Protein AF-A0A4Y7RA16-F1 (afdb_monomer)

Radius of gyration: 20.07 Å; Cα contacts (8 Å, |Δi|>4): 55; chains: 1; bounding box: 55×42×49 Å

Foldseek 3Di:
DDLAFDDKDADPVRDIDTADGNPVLVVLVVVLVVVLVVCVVVVVVVVVVVCPCVNVVVVVVRVVVRVVVVVVVCVVVVNPDDDDDDCPCVVVVVVVVVVVVPDDPPDDDDD

Mean predicted aligned error: 9.3 Å

Solvent-accessible surface area (backbone atoms only — not comparable to full-atom values): 6868 Å² total; per-residue (Å²): 132,45,81,57,39,62,43,74,50,73,46,93,88,68,53,70,49,80,36,71,57,22,58,58,55,51,48,52,55,48,51,54,50,50,52,51,51,56,36,56,76,67,64,40,58,70,60,55,61,73,51,64,60,54,66,55,55,53,51,51,53,49,51,54,52,42,53,52,51,51,53,50,52,33,59,78,66,71,57,89,77,88,85,77,82,85,69,78,65,51,68,59,57,53,52,50,59,54,49,67,73,59,78,75,76,94,75,89,84,90,128

pLDDT: mean 82.19, std 17.69, range [33.34, 96.44]

Organism: NCBI:txid78350

Sequence (111 aa):
MGLKVPAVAVLEDGKTRFFGNGRQNKFIKRKHRSVRRKLGKLKKLKAIKKLHDKEQRWMTDQDHKISRQIVRFAQENNVTTIRLEQLSGIRQRQEQAVKTKRICIPGAFID

Structure (mmCIF, N/CA/C/O backbone):
data_AF-A0A4Y7RA16-F1
#
_entry.id   AF-A0A4Y7RA16-F1
#
loop_
_atom_site.group_PDB
_atom_site.id
_atom_site.type_symbol
_atom_site.label_atom_id
_atom_site.label_alt_id
_atom_site.label_comp_id
_atom_site.label_asym_id
_atom_site.label_entity_id
_atom_site.label_seq_id
_atom_site.pdbx_PDB_ins_code
_atom_site.Cartn_x
_atom_site.Cartn_y
_atom_site.Cartn_z
_atom_site.occupancy
_atom_site.B_iso_or_equiv
_atom_site.auth_seq_id
_atom_site.auth_comp_id
_atom_site.auth_asym_id
_atom_site.auth_atom_id
_atom_site.pdbx_PDB_model_num
ATOM 1 N N . MET A 1 1 ? -12.679 -6.890 -0.005 1.00 48.59 1 MET A N 1
ATOM 2 C CA . MET A 1 1 ? -11.843 -5.678 0.158 1.00 48.59 1 MET A CA 1
ATOM 3 C C . MET A 1 1 ? -11.485 -5.033 -1.178 1.00 48.59 1 MET A C 1
ATOM 5 O O . MET A 1 1 ? -11.105 -5.722 -2.122 1.00 48.59 1 MET A O 1
ATOM 9 N N . GLY A 1 2 ? -11.786 -3.736 -1.288 1.00 56.06 2 GLY A N 1
ATOM 10 C CA . GLY A 1 2 ? -12.333 -3.096 -2.485 1.00 56.06 2 GLY A CA 1
ATOM 11 C C . GLY A 1 2 ? -11.321 -2.600 -3.517 1.00 56.06 2 GLY A C 1
ATOM 12 O O . GLY A 1 2 ? -10.328 -1.951 -3.218 1.00 56.06 2 GLY A O 1
ATOM 13 N N . LEU A 1 3 ? -11.654 -2.803 -4.791 1.00 61.41 3 LEU A N 1
ATOM 14 C CA . LEU A 1 3 ? -10.921 -2.279 -5.952 1.00 61.41 3 LEU A CA 1
ATOM 15 C C . LEU A 1 3 ? -10.682 -0.752 -5.922 1.00 61.41 3 LEU A C 1
ATOM 17 O O . LEU A 1 3 ? -9.790 -0.271 -6.623 1.00 61.41 3 LEU A O 1
ATOM 21 N N . LYS A 1 4 ? -11.501 0.001 -5.171 1.00 74.19 4 LYS A N 1
ATOM 22 C CA . LYS A 1 4 ? -11.445 1.468 -5.051 1.00 74.19 4 LYS A CA 1
ATOM 23 C C . LYS A 1 4 ? -10.830 1.948 -3.731 1.00 74.19 4 LYS A C 1
ATOM 25 O O . LYS A 1 4 ? -10.069 2.910 -3.771 1.00 74.19 4 LYS A O 1
ATOM 30 N N . VAL A 1 5 ? -11.112 1.278 -2.613 1.00 83.25 5 VAL A N 1
ATOM 31 C CA . VAL A 1 5 ? -10.640 1.660 -1.273 1.00 83.25 5 VAL A CA 1
ATOM 32 C C . VAL A 1 5 ? -9.910 0.472 -0.626 1.00 83.25 5 VAL A C 1
ATOM 34 O O . VAL A 1 5 ? -10.527 -0.586 -0.482 1.00 83.25 5 VAL A O 1
ATOM 37 N N . PRO A 1 6 ? -8.620 0.626 -0.269 1.00 84.62 6 PRO A N 1
ATOM 38 C CA . PRO A 1 6 ? -7.805 -0.426 0.336 1.00 84.62 6 PRO A CA 1
ATOM 39 C C . PRO A 1 6 ? -8.318 -0.942 1.683 1.00 84.62 6 PRO A C 1
ATOM 41 O O . PRO A 1 6 ? -8.404 -2.155 1.856 1.00 84.62 6 PRO A O 1
ATOM 44 N N . ALA A 1 7 ? -8.667 -0.048 2.611 1.00 88.88 7 ALA A N 1
ATOM 45 C CA . ALA A 1 7 ? -9.122 -0.418 3.948 1.00 88.88 7 ALA A CA 1
ATOM 46 C C . ALA A 1 7 ? -10.286 0.466 4.408 1.00 88.88 7 ALA A C 1
ATOM 48 O O . ALA A 1 7 ? -10.392 1.630 4.022 1.00 88.88 7 ALA A O 1
ATOM 49 N N . VAL A 1 8 ? -11.167 -0.103 5.225 1.00 90.44 8 VAL A N 1
ATOM 50 C CA . VAL A 1 8 ? -12.334 0.572 5.802 1.00 90.44 8 VAL A CA 1
ATOM 51 C C . VAL A 1 8 ? -12.375 0.215 7.280 1.00 90.44 8 VAL A C 1
ATOM 53 O O . VAL A 1 8 ? -12.173 -0.949 7.616 1.00 90.44 8 VAL A O 1
ATOM 56 N N . ALA A 1 9 ? -12.612 1.201 8.142 1.00 90.19 9 ALA A N 1
ATOM 57 C CA . ALA A 1 9 ? -12.919 0.975 9.549 1.00 90.19 9 ALA A CA 1
ATOM 58 C C . ALA A 1 9 ? -14.343 1.443 9.837 1.00 90.19 9 ALA A C 1
ATOM 60 O O . ALA A 1 9 ? -14.774 2.486 9.338 1.00 90.19 9 ALA A O 1
ATOM 61 N N . VAL A 1 10 ? -15.048 0.662 10.645 1.00 90.19 10 VAL A N 1
ATOM 62 C CA . VAL A 1 10 ? -16.407 0.936 11.106 1.00 90.19 10 VAL A CA 1
ATOM 63 C C . VAL A 1 10 ? -16.383 0.829 12.623 1.00 90.19 10 VAL A C 1
ATOM 65 O O . VAL A 1 10 ? -15.859 -0.150 13.152 1.00 90.19 10 VAL A O 1
ATOM 68 N N . LEU A 1 11 ? -16.884 1.855 13.303 1.00 89.25 11 LEU A N 1
ATOM 69 C CA . LEU A 1 11 ? -17.104 1.838 14.747 1.00 89.25 11 LEU A CA 1
ATOM 70 C C . LEU A 1 11 ? -18.504 1.314 15.064 1.00 89.25 11 LEU A C 1
ATOM 72 O O . LEU A 1 11 ? -19.394 1.359 14.215 1.00 89.25 11 LEU A O 1
ATOM 76 N N . GLU A 1 12 ? -18.696 0.876 16.306 1.00 83.56 12 GLU A N 1
ATOM 77 C CA . GLU A 1 12 ? -20.002 0.446 16.822 1.00 83.56 12 GLU A CA 1
ATOM 78 C C . GLU A 1 12 ? -21.037 1.583 16.773 1.00 83.56 12 GLU A C 1
ATOM 80 O O . GLU A 1 12 ? -22.178 1.346 16.392 1.00 83.56 12 GLU A O 1
ATOM 85 N N . ASP A 1 13 ? -20.602 2.833 16.974 1.00 82.25 13 ASP A N 1
ATOM 86 C CA . ASP A 1 13 ? -21.416 4.053 16.815 1.00 82.25 13 ASP A CA 1
ATOM 87 C C . ASP A 1 13 ? -21.864 4.334 15.362 1.00 82.25 13 ASP A C 1
ATOM 89 O O . ASP A 1 13 ? -22.427 5.387 15.063 1.00 82.25 13 ASP A O 1
ATOM 93 N N . GLY A 1 14 ? -21.530 3.462 14.406 1.00 84.25 14 GLY A N 1
ATOM 94 C CA . GLY A 1 14 ? -21.845 3.630 12.985 1.00 84.25 14 GLY A CA 1
ATOM 95 C C . GLY A 1 14 ? -20.920 4.594 12.233 1.00 84.25 14 GLY A C 1
ATOM 96 O O . GLY A 1 14 ? -21.063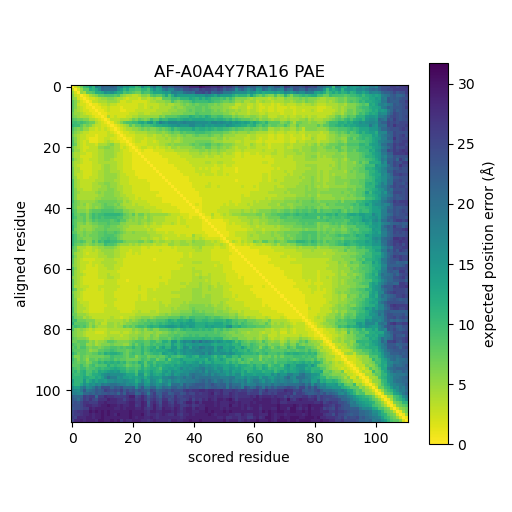 4.768 11.022 1.00 84.25 14 GLY A O 1
ATOM 97 N N . LYS A 1 15 ? -19.926 5.202 12.898 1.00 88.38 15 LYS A N 1
ATOM 98 C CA . LYS A 1 15 ? -18.918 6.046 12.234 1.00 88.38 15 LYS A CA 1
ATOM 99 C C . LYS A 1 15 ? -18.026 5.199 11.327 1.00 88.38 15 LYS A C 1
ATOM 101 O O . LYS A 1 15 ? -17.309 4.311 11.787 1.00 88.38 15 LYS A O 1
ATOM 106 N N . THR A 1 16 ? -18.016 5.519 10.035 1.00 90.50 16 THR A N 1
ATOM 107 C CA . THR A 1 16 ? -17.192 4.828 9.032 1.00 90.50 16 THR A CA 1
ATOM 108 C C . THR A 1 16 ? -16.075 5.721 8.507 1.00 90.50 16 THR A C 1
ATOM 110 O O . THR A 1 16 ? -16.329 6.858 8.107 1.00 90.50 16 THR A O 1
ATOM 113 N N . ARG A 1 17 ? -14.849 5.196 8.417 1.00 90.44 17 ARG A N 1
ATOM 114 C CA . ARG A 1 17 ? -13.707 5.884 7.797 1.00 90.44 17 ARG A CA 1
ATOM 115 C C . ARG A 1 17 ? -13.061 5.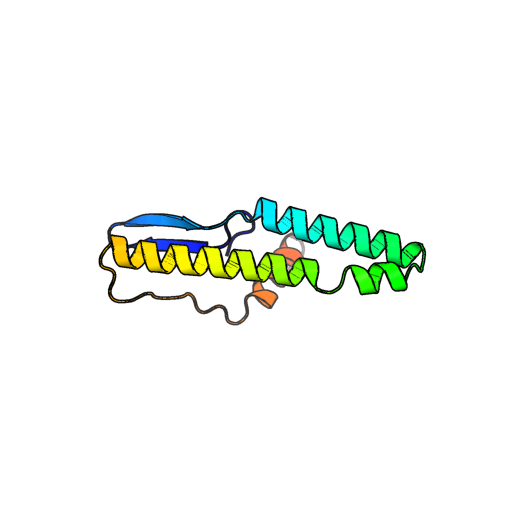007 6.729 1.00 90.44 17 ARG A C 1
ATOM 117 O O . ARG A 1 17 ? -12.777 3.831 6.945 1.00 90.44 17 ARG A O 1
ATOM 124 N N . PHE A 1 18 ? -12.809 5.603 5.568 1.00 90.75 18 PHE A N 1
ATOM 125 C CA . PHE A 1 18 ? -12.153 4.964 4.428 1.00 90.75 18 PHE A CA 1
ATOM 126 C C . PHE A 1 18 ? -10.671 5.349 4.397 1.00 90.75 18 PHE A C 1
ATOM 128 O O . PHE A 1 18 ? -10.333 6.523 4.545 1.00 90.75 18 PHE A O 1
ATOM 135 N N . PHE A 1 19 ? -9.788 4.378 4.160 1.00 90.12 19 PHE A N 1
ATOM 136 C CA . PHE A 1 19 ? -8.342 4.585 4.137 1.00 90.12 19 PHE A CA 1
ATOM 137 C C . PHE A 1 19 ? -7.720 4.162 2.808 1.00 90.12 19 PHE A C 1
ATOM 139 O O . PHE A 1 19 ? -7.972 3.070 2.290 1.00 90.12 19 PHE A O 1
ATOM 146 N N . GLY A 1 20 ? -6.827 5.017 2.308 1.00 88.38 20 GLY A N 1
ATOM 147 C CA . GLY A 1 20 ? -6.005 4.772 1.126 1.00 88.38 20 GLY A CA 1
ATOM 148 C C . GLY A 1 20 ? -6.706 5.012 -0.216 1.00 88.38 20 GLY A C 1
ATOM 149 O O . GLY A 1 20 ? -7.915 5.218 -0.305 1.00 88.38 20 GLY A O 1
ATOM 150 N N . ASN A 1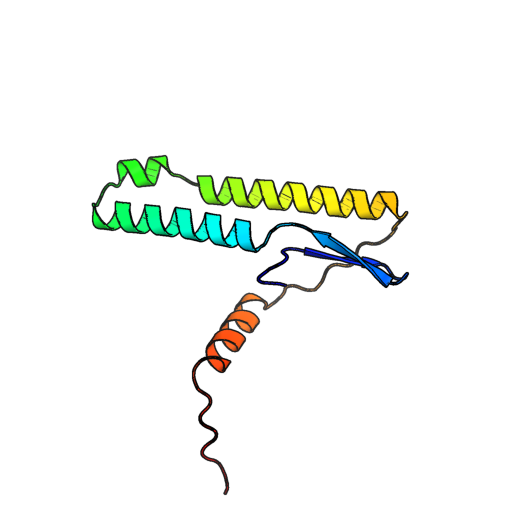 21 ? -5.921 4.955 -1.298 1.00 89.62 21 ASN A N 1
ATOM 151 C CA . ASN A 1 21 ? -6.388 5.193 -2.666 1.00 89.62 21 ASN A CA 1
ATOM 152 C C . ASN A 1 21 ? -6.126 3.977 -3.572 1.00 89.62 21 ASN A C 1
ATOM 154 O O . ASN A 1 21 ? -5.054 3.807 -4.158 1.00 89.62 21 ASN A O 1
ATOM 158 N N . GLY A 1 22 ? -7.142 3.130 -3.744 1.00 88.38 22 GLY A N 1
ATOM 159 C CA . GLY A 1 22 ? -7.027 1.900 -4.530 1.00 88.38 22 GLY A CA 1
ATOM 160 C C . GLY A 1 22 ? -6.820 2.162 -6.024 1.00 88.38 22 GLY A C 1
ATOM 161 O O . GLY A 1 22 ? -6.136 1.389 -6.702 1.00 88.38 22 GLY A O 1
ATOM 162 N N . ARG A 1 23 ? -7.343 3.282 -6.547 1.00 90.00 23 ARG A N 1
ATOM 163 C CA . ARG A 1 23 ? -7.137 3.690 -7.948 1.00 90.00 23 ARG A CA 1
ATOM 164 C C . ARG A 1 23 ? -5.676 4.039 -8.207 1.00 90.00 23 ARG A C 1
ATOM 166 O O . ARG A 1 23 ? -5.116 3.567 -9.198 1.00 90.00 23 ARG A O 1
ATOM 173 N N . GLN A 1 24 ? -5.058 4.801 -7.307 1.00 91.25 24 GLN A N 1
ATOM 174 C CA . GLN A 1 24 ? -3.640 5.146 -7.384 1.00 91.25 24 GLN A CA 1
ATOM 175 C C . GLN A 1 24 ? -2.766 3.893 -7.289 1.00 91.25 24 GLN A C 1
ATOM 177 O O . GLN A 1 24 ? -1.927 3.675 -8.163 1.00 91.25 24 GLN A O 1
ATOM 182 N N . ASN A 1 25 ? -3.037 3.002 -6.330 1.00 91.00 25 ASN A N 1
ATOM 183 C CA . ASN A 1 25 ? -2.304 1.739 -6.195 1.00 91.00 25 ASN A CA 1
ATOM 184 C C . ASN A 1 25 ? -2.383 0.910 -7.486 1.00 91.00 25 ASN A C 1
ATOM 186 O O . ASN A 1 25 ? -1.379 0.405 -7.992 1.00 91.00 25 ASN A O 1
ATOM 190 N N . LYS A 1 26 ? -3.576 0.816 -8.085 1.00 90.38 26 LYS A N 1
ATOM 191 C CA . LYS A 1 26 ? -3.786 0.120 -9.360 1.00 90.38 26 LYS A CA 1
ATOM 192 C C . LYS A 1 26 ? -3.038 0.785 -10.517 1.00 90.38 26 LYS A C 1
ATOM 194 O O . LYS A 1 26 ? -2.494 0.078 -11.368 1.00 90.38 26 LYS A O 1
ATOM 199 N N . PHE A 1 27 ? -3.013 2.115 -10.570 1.00 92.94 27 PHE A N 1
ATOM 200 C CA . PHE A 1 27 ? -2.286 2.869 -11.589 1.00 92.94 27 PHE A CA 1
ATOM 201 C C . PHE A 1 27 ? -0.775 2.621 -11.502 1.00 92.94 27 PHE A C 1
ATOM 203 O O . PHE A 1 27 ? -0.164 2.269 -12.511 1.00 92.94 27 PHE A O 1
ATOM 210 N N . ILE A 1 28 ? -0.189 2.696 -10.304 1.00 92.94 28 ILE A N 1
ATOM 211 C CA . ILE A 1 28 ? 1.242 2.440 -10.087 1.00 92.94 28 ILE A CA 1
ATOM 212 C C . ILE A 1 28 ? 1.613 1.005 -10.482 1.00 92.94 28 ILE A C 1
ATOM 214 O O . ILE A 1 28 ? 2.533 0.813 -11.282 1.00 92.94 28 ILE A O 1
ATOM 218 N N . LYS A 1 29 ? 0.835 0.002 -10.047 1.00 92.00 29 LYS A N 1
ATOM 219 C CA . LYS A 1 29 ? 1.029 -1.404 -10.458 1.00 92.00 29 LYS A CA 1
ATOM 220 C C . LYS A 1 29 ? 0.997 -1.572 -11.982 1.00 92.00 29 LYS A C 1
ATOM 222 O O . LYS A 1 29 ? 1.836 -2.257 -12.571 1.00 92.00 29 LYS A O 1
ATOM 227 N N . ARG A 1 30 ? 0.044 -0.920 -12.661 1.00 94.00 30 ARG A N 1
ATOM 228 C CA . ARG A 1 30 ? -0.064 -0.943 -14.132 1.00 94.00 30 ARG A CA 1
ATOM 229 C C . ARG A 1 30 ? 1.130 -0.272 -14.809 1.00 94.00 30 ARG A C 1
ATOM 231 O O . ARG A 1 30 ? 1.660 -0.839 -15.764 1.00 94.00 30 ARG A O 1
ATOM 238 N N . LYS A 1 31 ? 1.573 0.886 -14.308 1.00 95.19 31 LYS A N 1
ATOM 239 C CA . LYS A 1 31 ? 2.735 1.623 -14.823 1.00 95.19 31 LYS A CA 1
ATOM 240 C C . LYS A 1 31 ? 3.994 0.758 -14.764 1.00 95.19 31 LYS A C 1
ATOM 242 O O . LYS A 1 31 ? 4.627 0.539 -15.795 1.00 95.19 31 LYS A O 1
ATOM 247 N N . HIS A 1 32 ? 4.304 0.181 -13.602 1.00 94.25 32 HIS A N 1
ATOM 248 C CA . HIS A 1 32 ? 5.466 -0.699 -13.437 1.00 94.25 32 HIS A CA 1
ATOM 249 C C . HIS A 1 32 ? 5.379 -1.959 -14.307 1.00 94.25 32 HIS A C 1
ATOM 251 O O . HIS A 1 32 ? 6.358 -2.323 -14.963 1.00 94.25 32 HIS A O 1
ATOM 257 N N . ARG A 1 33 ? 4.201 -2.592 -14.395 1.00 93.50 33 ARG A N 1
ATOM 258 C CA . ARG A 1 33 ? 3.978 -3.743 -15.284 1.00 93.50 33 ARG A CA 1
ATOM 259 C C . ARG A 1 33 ? 4.200 -3.387 -16.757 1.00 93.50 33 ARG A C 1
ATOM 261 O O . ARG A 1 33 ? 4.827 -4.168 -17.470 1.00 93.50 33 ARG A O 1
ATOM 268 N N . SER A 1 34 ? 3.696 -2.241 -17.215 1.00 95.50 34 SER A N 1
ATOM 269 C CA . SER A 1 34 ? 3.865 -1.779 -18.599 1.00 95.50 34 SER A CA 1
ATOM 270 C C . SER A 1 34 ? 5.341 -1.545 -18.931 1.00 95.50 34 SER A C 1
ATOM 272 O O . SER A 1 34 ? 5.849 -2.078 -19.919 1.00 95.50 34 SER A O 1
ATOM 274 N N . VAL A 1 35 ? 6.063 -0.853 -18.044 1.00 95.06 35 VAL A N 1
ATOM 275 C CA . VAL A 1 35 ? 7.504 -0.610 -18.192 1.00 95.06 35 VAL A CA 1
ATOM 276 C C . VAL A 1 35 ? 8.284 -1.927 -18.241 1.00 95.06 35 VAL A C 1
ATOM 278 O O . VAL A 1 35 ? 9.068 -2.126 -19.168 1.00 95.06 35 VAL A O 1
ATOM 281 N N . ARG A 1 36 ? 8.035 -2.867 -17.315 1.00 94.38 36 ARG A N 1
ATOM 282 C CA . ARG A 1 36 ? 8.697 -4.187 -17.330 1.00 94.38 36 ARG A CA 1
ATOM 283 C C . ARG A 1 36 ? 8.423 -4.961 -18.619 1.00 94.38 36 ARG A C 1
ATOM 285 O O . ARG A 1 36 ? 9.356 -5.514 -19.189 1.00 94.38 36 ARG A O 1
ATOM 292 N N . ARG A 1 37 ? 7.180 -4.960 -19.117 1.00 94.69 37 ARG A N 1
ATOM 293 C CA . ARG A 1 37 ? 6.828 -5.608 -20.395 1.00 94.69 37 ARG A CA 1
ATOM 294 C C . ARG A 1 37 ? 7.580 -4.991 -21.574 1.00 94.69 37 ARG A C 1
ATOM 296 O O . ARG A 1 37 ? 8.122 -5.730 -22.389 1.00 94.69 37 ARG A O 1
ATOM 303 N N . LYS A 1 38 ? 7.646 -3.657 -21.656 1.00 96.44 38 LYS A N 1
ATOM 304 C CA . LYS A 1 38 ? 8.372 -2.950 -22.725 1.00 96.44 38 LYS A CA 1
ATOM 305 C C . LYS A 1 38 ? 9.868 -3.272 -22.690 1.00 96.44 38 LYS A C 1
ATOM 307 O O . LYS A 1 38 ? 10.443 -3.600 -23.721 1.00 96.44 38 LYS A O 1
ATOM 312 N N . LEU A 1 39 ? 10.487 -3.235 -21.509 1.00 95.19 39 LEU A N 1
ATOM 313 C CA . LEU A 1 39 ? 11.907 -3.565 -21.352 1.00 95.19 39 LEU A CA 1
ATOM 314 C C . LEU A 1 39 ? 12.205 -5.043 -21.632 1.00 95.19 39 LEU A C 1
ATOM 316 O O . LEU A 1 39 ? 13.249 -5.339 -22.205 1.00 95.19 39 LEU A O 1
ATOM 320 N N . GLY A 1 40 ? 11.287 -5.947 -21.271 1.00 94.62 40 GLY A N 1
ATOM 321 C CA . GLY A 1 40 ? 11.387 -7.376 -21.570 1.00 94.62 40 GLY A CA 1
ATOM 322 C C . GLY A 1 40 ? 11.363 -7.656 -23.071 1.00 94.62 40 GLY A C 1
ATOM 323 O O . GLY A 1 40 ? 12.232 -8.366 -23.564 1.00 94.62 40 GLY A O 1
ATOM 324 N N . LYS A 1 41 ? 10.448 -7.017 -23.818 1.00 95.94 41 LYS A N 1
ATOM 325 C CA . LYS A 1 41 ? 10.412 -7.099 -25.292 1.00 95.94 41 LYS A CA 1
ATOM 326 C C . LYS A 1 41 ? 11.711 -6.604 -25.934 1.00 95.94 41 LYS A C 1
ATOM 328 O O . LYS A 1 41 ? 12.205 -7.220 -26.866 1.00 95.94 41 LYS A O 1
ATOM 333 N N . LEU A 1 42 ? 12.287 -5.527 -25.397 1.00 96.25 42 LEU A N 1
ATOM 334 C CA . LEU A 1 42 ? 13.569 -4.971 -25.847 1.00 96.25 42 LEU A CA 1
ATOM 335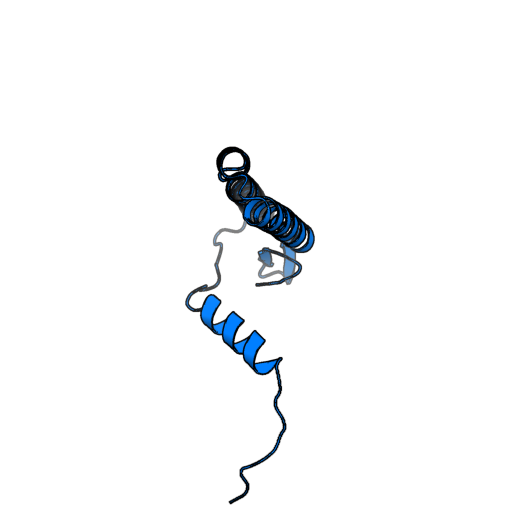 C C . LEU A 1 42 ? 14.797 -5.729 -25.299 1.00 96.25 42 LEU A C 1
ATOM 337 O O . LEU A 1 42 ? 15.919 -5.289 -25.531 1.00 96.25 42 LEU A O 1
ATOM 341 N N . LYS A 1 43 ? 14.607 -6.803 -24.513 1.00 94.94 43 LYS A N 1
ATOM 342 C CA . LYS A 1 43 ? 15.662 -7.581 -23.831 1.00 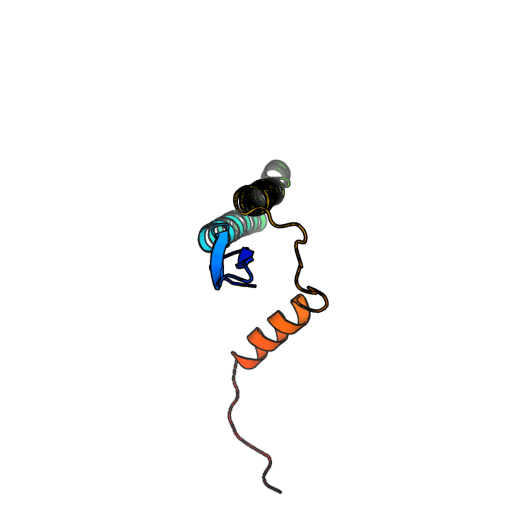94.94 43 LYS A CA 1
ATOM 343 C C . LYS A 1 43 ? 16.646 -6.734 -22.997 1.00 94.94 43 LYS A C 1
ATOM 345 O O . LYS A 1 43 ? 17.785 -7.127 -22.755 1.00 94.94 43 LYS A O 1
ATOM 350 N N . LYS A 1 44 ? 16.214 -5.575 -22.481 1.00 94.94 44 LYS A N 1
ATOM 351 C CA . LYS A 1 44 ? 17.055 -4.658 -21.681 1.00 94.94 44 LYS A CA 1
ATOM 352 C C . LYS A 1 44 ? 17.162 -5.110 -20.217 1.00 94.94 44 LYS A C 1
ATOM 354 O O . LYS A 1 44 ? 16.650 -4.450 -19.311 1.00 94.94 44 LYS A O 1
ATOM 359 N N . LEU A 1 45 ? 17.861 -6.221 -19.972 1.00 92.12 45 LEU A N 1
ATOM 360 C CA . LEU A 1 45 ? 17.978 -6.849 -18.645 1.00 92.12 45 LEU A CA 1
ATOM 361 C C . LEU A 1 45 ? 18.596 -5.926 -17.581 1.00 92.12 45 LEU A C 1
ATOM 363 O O . LEU A 1 45 ? 18.101 -5.875 -16.456 1.00 92.12 45 LEU A O 1
ATOM 367 N N . LYS A 1 46 ? 19.621 -5.134 -17.935 1.00 94.88 46 LYS A N 1
ATOM 368 C CA . LYS A 1 46 ? 20.248 -4.161 -17.015 1.00 94.88 46 LYS A CA 1
ATOM 369 C C . LYS A 1 46 ? 19.235 -3.134 -16.486 1.00 94.88 46 LYS A C 1
ATOM 371 O O . LYS A 1 46 ? 19.222 -2.825 -15.297 1.00 94.88 46 LYS A O 1
ATOM 376 N N . ALA A 1 47 ? 18.343 -2.646 -17.351 1.00 92.81 47 ALA A N 1
ATOM 377 C CA . ALA A 1 47 ? 17.315 -1.677 -16.974 1.00 92.81 47 ALA A CA 1
ATOM 378 C C . ALA A 1 47 ? 16.237 -2.297 -16.067 1.00 92.81 47 ALA A C 1
ATOM 380 O O . ALA A 1 47 ? 15.774 -1.645 -15.134 1.00 92.81 47 ALA A O 1
ATOM 381 N N . ILE A 1 48 ? 15.874 -3.564 -16.301 1.00 92.06 48 ILE A N 1
ATOM 382 C CA . ILE A 1 48 ? 14.954 -4.311 -15.428 1.00 92.06 48 ILE A CA 1
ATOM 383 C C . ILE A 1 48 ? 15.575 -4.504 -14.039 1.00 92.06 48 ILE A C 1
ATOM 385 O O . ILE A 1 48 ? 14.918 -4.207 -13.045 1.00 92.06 48 ILE A O 1
ATOM 389 N N . LYS A 1 49 ? 16.851 -4.907 -13.960 1.00 93.12 49 LYS A N 1
ATOM 390 C CA . LYS A 1 49 ? 17.575 -5.031 -12.682 1.00 93.12 49 LYS A CA 1
ATOM 391 C C . LYS A 1 49 ? 17.633 -3.697 -11.926 1.00 93.12 49 LYS A C 1
ATOM 393 O O . LYS A 1 49 ? 17.353 -3.667 -10.735 1.00 93.12 49 LYS A O 1
ATOM 398 N N . LYS A 1 50 ? 17.883 -2.578 -12.623 1.00 92.69 50 LYS A N 1
ATOM 399 C CA . LYS A 1 50 ? 17.898 -1.224 -12.026 1.00 92.69 50 LYS A CA 1
ATOM 400 C C . LYS A 1 50 ? 16.530 -0.772 -11.492 1.00 92.69 50 LYS A C 1
ATOM 402 O O . LYS A 1 50 ? 16.464 0.042 -10.570 1.00 92.69 50 LYS A O 1
ATOM 407 N N . LEU A 1 51 ? 15.425 -1.254 -12.070 1.00 88.31 51 LEU A N 1
ATOM 408 C CA . LEU A 1 51 ? 14.083 -0.991 -11.536 1.00 88.31 51 LEU A CA 1
ATOM 409 C C . LEU A 1 51 ? 13.842 -1.701 -10.203 1.00 88.31 51 LEU A C 1
ATOM 411 O O . LEU A 1 51 ? 13.107 -1.151 -9.382 1.00 88.31 51 LEU A O 1
ATOM 415 N N . HIS A 1 52 ? 14.479 -2.855 -9.989 1.00 90.06 52 HIS A N 1
ATOM 416 C CA . HIS A 1 52 ? 14.455 -3.610 -8.739 1.00 90.06 52 HIS A CA 1
ATOM 417 C C . HIS A 1 52 ? 13.016 -3.773 -8.192 1.00 90.06 52 HIS A C 1
ATOM 419 O O . HIS A 1 52 ? 12.050 -3.955 -8.939 1.00 90.06 52 HIS A O 1
ATOM 425 N N . ASP A 1 53 ? 12.876 -3.659 -6.881 1.00 90.94 53 ASP A N 1
ATOM 426 C CA . ASP A 1 53 ? 11.666 -3.764 -6.070 1.00 90.94 53 ASP A CA 1
ATOM 427 C C . ASP A 1 53 ? 10.936 -2.423 -5.859 1.00 90.94 53 ASP A C 1
ATOM 429 O O . ASP A 1 53 ? 10.136 -2.299 -4.934 1.00 90.94 53 ASP A O 1
ATOM 433 N N . LYS A 1 54 ? 11.192 -1.393 -6.684 1.00 91.75 54 LYS A N 1
ATOM 434 C CA . LYS A 1 54 ? 10.621 -0.042 -6.477 1.00 91.75 54 LYS A CA 1
ATOM 435 C C . LYS A 1 54 ? 9.099 -0.047 -6.312 1.00 91.75 54 LYS A C 1
ATOM 437 O O . LYS A 1 54 ? 8.567 0.705 -5.504 1.00 91.75 54 LYS A O 1
ATOM 442 N N . GLU A 1 55 ? 8.408 -0.897 -7.071 1.00 92.75 55 GLU A N 1
ATOM 443 C CA . GLU A 1 55 ? 6.957 -1.076 -6.941 1.00 92.75 55 GLU A CA 1
ATOM 444 C C . GLU A 1 55 ? 6.574 -1.618 -5.562 1.00 92.75 55 GLU A C 1
ATOM 446 O O . GLU A 1 55 ? 5.646 -1.111 -4.944 1.00 92.75 55 GLU A O 1
ATOM 451 N N . GLN A 1 56 ? 7.290 -2.636 -5.082 1.00 92.25 56 GLN A N 1
ATOM 452 C CA . GLN A 1 56 ? 7.014 -3.277 -3.803 1.00 92.25 56 GLN A CA 1
ATOM 453 C C . GLN A 1 56 ? 7.286 -2.319 -2.646 1.00 92.25 56 GLN A C 1
ATOM 455 O O . GLN A 1 56 ? 6.416 -2.152 -1.802 1.00 92.25 56 GLN A O 1
ATOM 460 N N . ARG A 1 57 ? 8.418 -1.604 -2.663 1.00 95.38 57 ARG A N 1
ATOM 461 C CA . ARG A 1 57 ? 8.721 -0.580 -1.652 1.00 95.38 57 ARG A CA 1
ATOM 462 C C . ARG A 1 57 ? 7.660 0.511 -1.586 1.00 95.38 57 ARG A C 1
ATOM 464 O O . ARG A 1 57 ? 7.259 0.898 -0.495 1.00 95.38 57 ARG A O 1
ATOM 471 N N . TRP A 1 58 ? 7.177 0.976 -2.739 1.00 94.81 5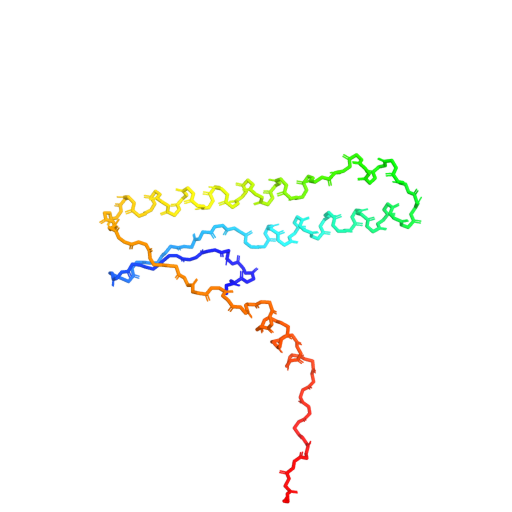8 TRP A N 1
ATOM 472 C CA . TRP A 1 58 ? 6.093 1.955 -2.776 1.00 94.81 58 TRP A CA 1
ATOM 473 C C . TRP A 1 58 ? 4.798 1.390 -2.178 1.00 94.81 58 TRP A C 1
ATOM 475 O O . TRP A 1 58 ? 4.151 2.070 -1.390 1.00 94.81 58 TRP A O 1
ATOM 485 N N . MET A 1 59 ? 4.435 0.143 -2.500 1.00 92.69 59 MET A N 1
ATOM 486 C CA . MET A 1 59 ? 3.255 -0.511 -1.919 1.00 92.69 59 MET A CA 1
ATOM 487 C C . MET A 1 59 ? 3.373 -0.656 -0.397 1.00 92.69 59 MET A C 1
ATOM 489 O O . MET A 1 59 ? 2.443 -0.290 0.312 1.00 92.69 59 MET A O 1
ATOM 493 N N . THR A 1 60 ? 4.526 -1.106 0.101 1.00 94.69 60 THR A N 1
ATOM 494 C CA . THR A 1 60 ? 4.789 -1.251 1.539 1.00 94.69 60 THR A CA 1
ATOM 495 C C . THR A 1 60 ? 4.739 0.090 2.274 1.00 94.69 60 THR A C 1
ATOM 497 O O . THR A 1 60 ? 4.158 0.171 3.350 1.00 94.69 60 THR A O 1
ATOM 500 N N . ASP A 1 61 ? 5.276 1.166 1.689 1.00 95.56 61 ASP A N 1
ATOM 501 C CA . ASP A 1 61 ? 5.158 2.519 2.253 1.00 95.56 61 ASP A CA 1
ATOM 502 C C . ASP A 1 61 ? 3.692 2.971 2.378 1.00 95.56 61 ASP A C 1
ATOM 504 O O . ASP A 1 61 ? 3.296 3.531 3.402 1.00 95.56 61 ASP A O 1
ATOM 508 N N . GLN A 1 62 ? 2.864 2.696 1.365 1.00 93.38 62 GLN A N 1
ATOM 509 C CA . GLN A 1 62 ? 1.434 2.998 1.437 1.00 93.38 62 GLN A CA 1
ATOM 510 C C . GLN A 1 62 ? 0.727 2.175 2.516 1.00 93.38 62 GLN A C 1
ATOM 512 O O . GLN A 1 62 ? -0.055 2.738 3.281 1.00 93.38 62 GLN A O 1
ATOM 517 N N . ASP A 1 63 ? 1.030 0.880 2.615 1.00 91.88 63 ASP A N 1
ATOM 518 C CA . ASP A 1 63 ? 0.449 0.005 3.635 1.00 91.88 63 ASP A CA 1
ATOM 519 C C . ASP A 1 63 ? 0.827 0.489 5.046 1.00 91.88 63 ASP A C 1
ATOM 521 O O . ASP A 1 63 ? -0.041 0.623 5.904 1.00 91.88 63 ASP A O 1
ATOM 525 N N . HIS A 1 64 ? 2.085 0.883 5.276 1.00 95.50 64 HIS A N 1
ATOM 526 C CA . HIS A 1 64 ? 2.521 1.460 6.553 1.00 95.50 64 HIS A CA 1
ATOM 527 C C . HIS A 1 64 ? 1.797 2.768 6.901 1.00 95.50 64 HIS A C 1
ATOM 529 O O . HIS A 1 64 ? 1.423 2.984 8.058 1.00 95.50 64 HIS A O 1
ATOM 535 N N . LYS A 1 65 ? 1.579 3.648 5.917 1.00 95.12 65 LYS A N 1
ATOM 536 C CA . LYS A 1 65 ? 0.831 4.901 6.112 1.00 95.12 65 LYS A CA 1
ATOM 537 C C . LYS A 1 65 ? -0.625 4.632 6.472 1.00 95.12 65 LYS A C 1
ATOM 539 O O . LYS A 1 65 ? -1.135 5.259 7.398 1.00 95.12 65 LYS A O 1
ATOM 544 N N . ILE A 1 66 ? -1.266 3.685 5.789 1.00 93.19 66 ILE A N 1
ATOM 545 C CA . ILE A 1 66 ? -2.651 3.293 6.062 1.00 93.19 66 ILE A CA 1
ATOM 546 C C . ILE A 1 66 ? -2.764 2.675 7.458 1.00 93.19 66 ILE A C 1
ATOM 548 O O . ILE A 1 66 ? -3.600 3.116 8.241 1.00 93.19 66 ILE A O 1
ATOM 552 N N . SER A 1 67 ? -1.888 1.734 7.817 1.00 93.69 67 SER A N 1
ATOM 553 C CA . SER A 1 67 ? -1.876 1.131 9.156 1.00 93.69 67 SER A CA 1
ATOM 554 C C . SER A 1 67 ? -1.727 2.184 10.253 1.00 93.69 67 SER A C 1
ATOM 556 O O . SER A 1 67 ? -2.469 2.174 11.232 1.00 93.69 67 SER A O 1
ATOM 558 N N . ARG A 1 68 ? -0.832 3.163 10.066 1.00 95.94 68 ARG A N 1
ATOM 559 C CA . ARG A 1 68 ? -0.660 4.270 11.017 1.00 95.94 68 ARG A CA 1
ATOM 560 C C . ARG A 1 68 ? -1.910 5.142 11.131 1.00 95.94 68 ARG A C 1
ATOM 562 O O . ARG A 1 68 ? -2.238 5.582 12.227 1.00 95.94 68 ARG A O 1
ATOM 569 N N . GLN A 1 69 ? -2.601 5.400 10.023 1.00 94.38 69 GLN A N 1
ATOM 570 C CA . GLN A 1 69 ? -3.861 6.144 10.035 1.00 94.38 69 GLN A CA 1
ATOM 571 C C . GLN A 1 69 ? -4.973 5.388 10.767 1.00 94.38 69 G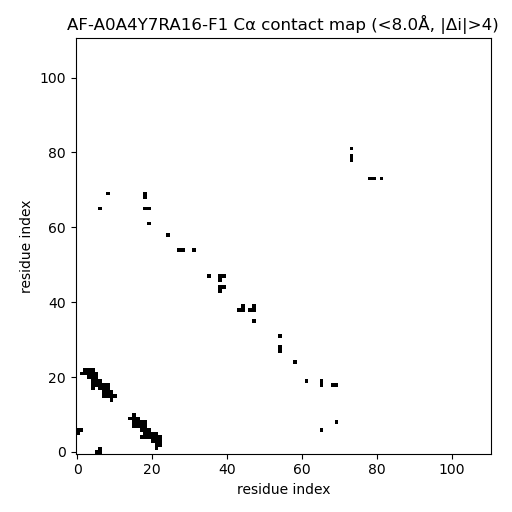LN A C 1
ATOM 573 O O . GLN A 1 69 ? -5.736 6.015 11.493 1.00 94.38 69 GLN A O 1
ATOM 578 N N . ILE A 1 70 ? -5.045 4.064 10.615 1.00 92.44 70 ILE A N 1
ATOM 579 C CA . ILE A 1 70 ? -6.024 3.222 11.314 1.00 92.44 70 ILE A CA 1
ATOM 580 C C . ILE A 1 70 ? -5.782 3.260 12.825 1.00 92.44 70 ILE A C 1
ATOM 582 O O . ILE A 1 70 ? -6.718 3.491 13.583 1.00 92.44 70 ILE A O 1
ATOM 586 N N . VAL A 1 71 ? -4.529 3.104 13.264 1.00 93.56 71 VAL A N 1
ATOM 587 C CA . VAL A 1 71 ? -4.181 3.167 14.694 1.00 93.56 71 VAL A CA 1
ATOM 588 C C . VAL A 1 71 ? -4.492 4.545 15.278 1.00 93.56 71 VAL A C 1
ATOM 590 O O . VAL A 1 71 ? -5.104 4.630 16.336 1.00 93.56 71 VAL A O 1
ATOM 593 N N . ARG A 1 72 ? -4.144 5.629 14.573 1.00 94.50 72 ARG A N 1
ATOM 594 C CA . ARG A 1 72 ? -4.491 6.993 15.008 1.00 94.50 72 ARG A CA 1
ATOM 595 C C . ARG A 1 72 ? -5.996 7.196 15.111 1.00 94.50 72 ARG A C 1
ATOM 597 O O . ARG A 1 72 ? -6.464 7.743 16.095 1.00 94.50 72 ARG A O 1
ATOM 604 N N . PHE A 1 73 ? -6.752 6.709 14.132 1.00 92.50 73 PHE A N 1
ATOM 605 C CA . PHE A 1 73 ? -8.208 6.781 14.168 1.00 92.50 73 PHE A CA 1
ATOM 606 C C . PHE A 1 73 ? -8.800 6.013 15.356 1.00 92.50 73 PHE A C 1
ATOM 608 O O . PHE A 1 73 ? -9.738 6.497 15.982 1.00 92.50 73 PHE A O 1
ATOM 615 N N . ALA A 1 74 ? -8.242 4.849 15.695 1.00 91.88 74 ALA A N 1
ATOM 616 C CA . ALA A 1 74 ? -8.644 4.097 16.880 1.00 91.88 74 ALA A CA 1
ATOM 617 C C . ALA A 1 74 ? -8.349 4.876 18.175 1.00 91.88 74 ALA A C 1
ATOM 619 O O . ALA A 1 74 ? -9.219 4.968 19.035 1.00 91.88 74 ALA A O 1
ATOM 620 N N . GLN A 1 75 ? -7.168 5.496 18.276 1.00 92.62 75 GLN A N 1
ATOM 621 C CA . GLN A 1 75 ? -6.787 6.344 19.414 1.00 92.62 75 GLN A CA 1
ATOM 622 C C . GLN A 1 75 ? -7.698 7.574 19.552 1.00 92.62 75 GLN A C 1
ATOM 624 O O . GLN A 1 75 ? -8.194 7.841 20.638 1.00 92.62 75 GLN A O 1
ATOM 629 N N . GLU A 1 76 ? -7.975 8.281 18.451 1.00 92.38 76 GLU A N 1
ATOM 630 C CA . GLU A 1 76 ? -8.861 9.459 18.405 1.00 92.38 76 GLU A CA 1
ATOM 631 C C . GLU A 1 76 ? -10.288 9.153 18.887 1.00 92.38 76 GLU A C 1
ATOM 633 O O . GLU A 1 76 ? -10.970 10.040 19.391 1.00 92.38 76 GLU A O 1
ATOM 638 N N . ASN A 1 77 ? -10.747 7.909 18.727 1.00 90.19 77 ASN A N 1
ATOM 639 C CA . ASN A 1 77 ? -12.091 7.484 19.118 1.00 90.19 77 ASN A CA 1
ATOM 640 C C . ASN A 1 77 ? -12.095 6.575 20.360 1.00 90.19 77 ASN A C 1
ATOM 642 O O . ASN A 1 77 ? -13.104 5.931 20.624 1.00 90.19 77 ASN A O 1
ATOM 646 N N . ASN A 1 78 ? -10.988 6.508 21.114 1.00 90.56 78 ASN A N 1
ATOM 647 C CA . ASN A 1 78 ? -10.853 5.700 22.335 1.00 90.56 78 ASN A CA 1
ATOM 648 C C . ASN A 1 78 ? -11.238 4.215 22.156 1.00 90.56 78 ASN A C 1
ATOM 650 O O . ASN A 1 78 ? -11.808 3.587 23.046 1.00 90.56 78 ASN A O 1
ATOM 654 N N . VAL A 1 79 ? -10.927 3.638 20.993 1.00 89.38 79 VAL A N 1
ATOM 655 C CA . VAL A 1 79 ? -11.236 2.237 20.684 1.00 89.38 79 VAL A CA 1
ATOM 656 C C . VAL A 1 79 ? -10.253 1.317 21.408 1.00 89.38 79 VAL A C 1
ATOM 658 O O . VAL A 1 79 ? -9.043 1.418 21.216 1.00 89.38 79 VAL A O 1
ATOM 661 N N . THR A 1 80 ? -10.773 0.373 22.195 1.00 87.31 80 THR A N 1
ATOM 662 C CA . THR A 1 80 ? -9.961 -0.601 22.947 1.00 87.31 80 THR A CA 1
ATOM 663 C C . THR A 1 80 ? -9.562 -1.816 22.112 1.00 87.31 80 THR A C 1
ATOM 665 O O . THR A 1 80 ? -8.452 -2.325 22.251 1.00 87.31 80 THR A O 1
ATOM 668 N N . THR A 1 81 ? -10.447 -2.283 21.223 1.00 88.25 81 THR A N 1
ATOM 669 C CA . THR A 1 81 ? -10.256 -3.520 20.451 1.00 88.25 81 THR A CA 1
ATOM 670 C C . THR A 1 81 ? -10.453 -3.279 18.960 1.00 88.25 81 THR A C 1
ATOM 672 O O . THR A 1 81 ? -11.525 -2.870 18.522 1.00 88.25 81 THR A O 1
ATOM 675 N N . ILE A 1 82 ? -9.439 -3.602 18.153 1.00 89.00 82 ILE A N 1
ATOM 676 C CA . ILE A 1 82 ? -9.532 -3.580 16.688 1.00 89.00 82 ILE A CA 1
ATOM 677 C C . ILE A 1 82 ? -9.780 -5.006 16.197 1.00 89.00 82 ILE A C 1
ATOM 679 O O . ILE A 1 82 ? -8.915 -5.873 16.318 1.00 89.00 82 ILE A O 1
ATOM 683 N N . ARG A 1 83 ? -10.954 -5.249 15.610 1.00 88.50 83 ARG A N 1
ATOM 684 C CA . ARG A 1 83 ? -11.277 -6.525 14.959 1.00 88.50 83 ARG A CA 1
ATOM 685 C C . ARG A 1 83 ? -10.917 -6.456 13.479 1.00 88.50 83 ARG A C 1
ATOM 687 O O . ARG A 1 83 ? -11.313 -5.524 12.783 1.00 88.50 83 ARG A O 1
ATOM 694 N N . LEU A 1 84 ? -10.173 -7.446 12.995 1.00 87.12 84 LEU A N 1
ATOM 695 C CA . LEU A 1 84 ? -9.806 -7.573 11.585 1.00 87.12 84 LEU A CA 1
ATOM 696 C C . LEU A 1 84 ? -10.592 -8.718 10.942 1.00 87.12 84 LEU A C 1
ATOM 698 O O . LEU A 1 84 ? -10.844 -9.742 11.576 1.00 87.12 84 LEU A O 1
ATOM 702 N N . GLU A 1 85 ? -10.962 -8.558 9.671 1.00 82.12 85 GLU A N 1
ATOM 703 C CA . GLU A 1 85 ? -11.594 -9.634 8.905 1.00 82.12 85 GLU A CA 1
ATOM 704 C C . GLU A 1 85 ? -10.639 -10.822 8.721 1.00 82.12 85 GLU A C 1
ATOM 706 O O . GLU A 1 85 ? -9.441 -10.656 8.476 1.00 82.12 85 GLU A O 1
ATOM 711 N N . GLN A 1 86 ? -11.189 -12.037 8.746 1.00 82.31 86 GLN A N 1
ATOM 712 C CA . GLN A 1 86 ? -10.453 -13.243 8.379 1.00 82.31 86 GLN A CA 1
ATOM 713 C C . GLN A 1 86 ? -10.224 -13.274 6.862 1.00 82.31 86 GLN A C 1
ATOM 715 O O . GLN A 1 86 ? -11.115 -13.567 6.060 1.00 82.31 86 GLN A O 1
ATOM 720 N N . LEU A 1 87 ? -8.995 -12.957 6.450 1.00 77.25 87 LEU A N 1
ATOM 721 C CA . LEU A 1 87 ? -8.611 -12.849 5.039 1.00 77.25 87 LEU A CA 1
ATOM 722 C C . LEU A 1 87 ? -8.230 -14.198 4.392 1.00 77.25 87 LEU A C 1
ATOM 724 O O . LEU A 1 87 ? -7.742 -14.227 3.254 1.00 77.25 87 LEU A O 1
ATOM 728 N N . SER A 1 88 ? -8.461 -15.324 5.073 1.00 79.56 88 SER A N 1
ATOM 729 C CA . SER A 1 88 ? -8.222 -16.663 4.526 1.00 79.56 88 SER A CA 1
ATOM 730 C C . SER A 1 88 ? -9.064 -16.896 3.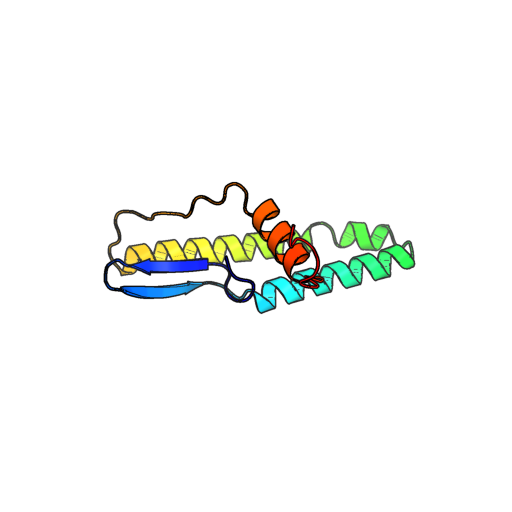258 1.00 79.56 88 SER A C 1
ATOM 732 O O . SER A 1 88 ? -10.242 -16.538 3.181 1.00 79.56 88 SER A O 1
ATOM 734 N N . GLY A 1 89 ? -8.438 -17.432 2.203 1.00 74.38 89 GLY A N 1
ATOM 735 C CA . GLY A 1 89 ? -9.115 -17.769 0.941 1.00 74.38 89 GLY A CA 1
ATOM 736 C C . GLY A 1 89 ? -9.473 -16.596 0.010 1.00 74.38 89 GLY A C 1
ATOM 737 O O . GLY A 1 89 ? -10.118 -16.808 -1.016 1.00 74.38 89 GLY A O 1
ATOM 738 N N . ILE A 1 90 ? -9.047 -15.355 0.286 1.00 78.62 90 ILE A N 1
ATOM 739 C CA . ILE A 1 90 ? -9.442 -14.190 -0.539 1.00 78.62 90 ILE A CA 1
ATOM 740 C C . ILE A 1 90 ? -9.016 -14.298 -2.006 1.00 78.62 90 ILE A C 1
ATOM 742 O O . ILE A 1 90 ? -9.752 -13.848 -2.885 1.00 78.62 90 ILE A O 1
ATOM 746 N N . ARG A 1 91 ? -7.856 -14.900 -2.289 1.00 74.06 91 ARG A N 1
ATOM 747 C CA . ARG A 1 91 ? -7.380 -15.081 -3.671 1.00 74.06 91 ARG A CA 1
ATOM 748 C C . ARG A 1 91 ? -8.337 -15.968 -4.476 1.00 74.06 91 ARG A C 1
ATOM 750 O O . ARG A 1 91 ? -8.743 -15.576 -5.565 1.00 74.06 91 ARG A O 1
ATOM 757 N N . GLN A 1 92 ? -8.783 -17.081 -3.890 1.00 73.50 92 GLN A N 1
ATOM 758 C CA . GLN A 1 92 ? -9.747 -18.000 -4.506 1.00 73.50 92 GLN A CA 1
ATOM 759 C C . GLN A 1 92 ? -11.111 -17.325 -4.720 1.00 73.50 92 GLN A C 1
ATOM 761 O O . GLN A 1 92 ? -11.653 -17.373 -5.823 1.00 73.50 92 GLN A O 1
ATOM 766 N N . ARG A 1 93 ? -11.620 -16.589 -3.716 1.00 69.00 93 ARG A N 1
ATOM 767 C CA . ARG A 1 93 ? -12.864 -15.802 -3.848 1.00 69.00 93 ARG A CA 1
ATOM 768 C C . ARG A 1 93 ? -12.792 -14.779 -4.991 1.00 69.00 93 ARG A C 1
ATOM 770 O O . ARG A 1 93 ? -13.762 -14.591 -5.723 1.00 69.00 93 ARG A O 1
ATOM 777 N N . GLN A 1 94 ? -11.645 -14.120 -5.170 1.00 64.31 94 GLN A N 1
ATOM 778 C CA . GLN A 1 94 ? -11.435 -13.172 -6.270 1.00 64.31 94 GLN A CA 1
ATOM 779 C C . GLN A 1 94 ? -11.379 -13.857 -7.640 1.00 64.31 94 GLN A C 1
ATOM 781 O O . GLN A 1 94 ? -11.940 -13.330 -8.600 1.00 64.31 94 GLN A O 1
ATOM 786 N N . GLU A 1 95 ? -10.726 -15.013 -7.748 1.00 65.06 95 GLU A N 1
ATOM 787 C CA . GLU A 1 95 ? -10.665 -15.793 -8.990 1.00 65.06 95 GLU A CA 1
ATOM 788 C C . GLU A 1 95 ? -12.045 -16.307 -9.409 1.00 65.06 95 GLU A C 1
ATOM 790 O O . GLU A 1 95 ? -12.412 -16.185 -10.579 1.00 65.06 95 GLU A O 1
ATOM 795 N N . GLN A 1 96 ? -12.845 -16.796 -8.459 1.00 60.53 96 GLN A N 1
ATOM 796 C CA . GLN A 1 96 ? -14.210 -17.253 -8.711 1.00 60.53 96 GLN A CA 1
ATOM 797 C C . GLN A 1 96 ? -15.107 -16.101 -9.187 1.00 60.53 96 GLN A C 1
ATOM 799 O O . GLN A 1 96 ? -15.750 -16.220 -10.224 1.00 60.53 96 GLN A O 1
ATOM 804 N N . ALA A 1 97 ? -15.031 -14.929 -8.546 1.00 59.81 97 ALA A N 1
ATOM 805 C CA . ALA A 1 97 ? -15.753 -13.732 -8.985 1.00 59.81 97 ALA A CA 1
ATOM 806 C C . ALA A 1 97 ? -15.350 -13.236 -10.392 1.00 59.81 97 ALA A C 1
ATOM 808 O O . ALA A 1 97 ? -16.146 -12.587 -11.071 1.00 59.81 97 ALA A O 1
ATOM 809 N N . VAL A 1 98 ? -14.116 -13.495 -10.844 1.00 59.44 98 VAL A N 1
ATOM 810 C CA . VAL A 1 98 ? -13.676 -13.188 -12.218 1.00 59.44 98 VAL A CA 1
ATOM 811 C C . VAL A 1 98 ? -14.179 -14.236 -13.213 1.00 59.44 98 VAL A C 1
ATOM 813 O O . VAL A 1 98 ? -14.528 -13.859 -14.332 1.00 59.44 98 VAL A O 1
ATOM 816 N N . LYS A 1 99 ? -14.248 -15.516 -12.820 1.00 58.03 99 LYS A N 1
ATOM 817 C CA . LYS A 1 99 ? -14.830 -16.595 -13.636 1.00 58.03 99 LYS A CA 1
ATOM 818 C C . LYS A 1 99 ? -16.326 -16.374 -13.867 1.00 58.03 99 LYS A C 1
ATOM 820 O O . LYS A 1 99 ? -16.745 -16.343 -15.013 1.00 58.03 99 LYS A O 1
ATOM 825 N N . THR A 1 100 ? -17.099 -16.076 -12.823 1.00 52.97 100 THR A N 1
ATOM 826 C CA . THR A 1 100 ? -18.550 -15.814 -12.925 1.00 52.97 100 THR A CA 1
ATOM 827 C C . THR A 1 100 ? -18.887 -14.592 -13.795 1.00 52.97 100 THR A C 1
ATOM 829 O O . THR A 1 100 ? -19.962 -14.514 -14.372 1.00 52.97 100 THR A O 1
ATOM 832 N N . LYS A 1 101 ? -17.961 -13.633 -13.953 1.00 45.16 101 LYS A N 1
ATOM 833 C CA . LYS A 1 101 ? -18.129 -12.467 -14.849 1.00 45.16 101 LYS A CA 1
ATOM 834 C C . LYS A 1 101 ? -17.794 -12.748 -16.316 1.00 45.16 101 LYS A C 1
ATOM 836 O O . LYS A 1 101 ? -17.917 -11.850 -17.146 1.00 45.16 101 LYS A O 1
ATOM 841 N N . ARG A 1 102 ? -17.329 -13.954 -16.641 1.00 45.81 102 ARG A N 1
ATOM 842 C CA . ARG A 1 102 ? -17.046 -14.403 -18.003 1.00 45.81 102 ARG A CA 1
ATOM 843 C C . ARG A 1 102 ? -18.010 -15.542 -18.329 1.00 45.81 102 ARG A C 1
ATOM 845 O O . ARG A 1 102 ? -17.657 -16.697 -18.168 1.00 45.81 102 ARG A O 1
ATOM 852 N N . ILE A 1 103 ? -19.194 -15.162 -18.809 1.00 38.75 103 ILE A N 1
ATOM 853 C CA . ILE A 1 103 ? -20.205 -16.029 -19.434 1.00 38.75 103 ILE A CA 1
ATOM 854 C C . ILE A 1 103 ? -20.865 -17.021 -18.459 1.00 38.75 103 ILE A C 1
ATOM 856 O O . ILE A 1 103 ? -20.380 -18.123 -18.230 1.00 38.75 103 ILE A O 1
ATOM 860 N N . CYS A 1 104 ? -22.045 -16.650 -17.964 1.00 35.47 104 CYS A N 1
ATOM 861 C CA . CYS A 1 104 ? -23.103 -17.614 -17.681 1.00 35.47 104 CYS A CA 1
ATOM 862 C C . CYS A 1 104 ? -24.119 -17.458 -18.817 1.00 35.47 104 CYS A C 1
ATOM 864 O O . CYS A 1 104 ? -24.859 -16.478 -18.840 1.00 35.47 104 CYS A O 1
ATOM 866 N N . ILE A 1 105 ? -24.104 -18.368 -19.792 1.00 43.88 105 ILE A N 1
ATOM 867 C CA . ILE A 1 105 ? -25.297 -18.619 -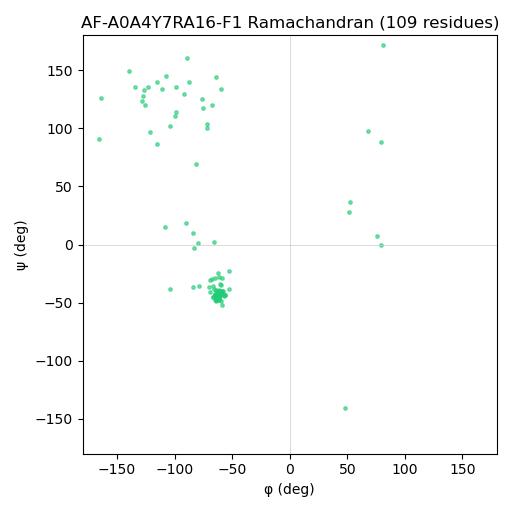20.606 1.00 43.88 105 ILE A CA 1
ATOM 868 C C . ILE A 1 105 ? -26.205 -19.436 -19.680 1.00 43.88 105 ILE A C 1
ATOM 870 O O . ILE A 1 105 ? -25.772 -20.504 -19.246 1.00 43.88 105 ILE A O 1
ATOM 874 N N . PRO A 1 106 ? -27.398 -18.955 -19.293 1.00 39.09 106 PRO A N 1
ATOM 875 C CA . PRO A 1 106 ? -28.352 -19.803 -18.600 1.00 39.09 106 PRO A CA 1
ATOM 876 C C . PRO A 1 106 ? -28.894 -20.794 -19.633 1.00 39.09 106 PRO A C 1
ATOM 878 O O . PRO A 1 106 ? -29.714 -20.443 -20.475 1.00 39.09 106 PRO A O 1
ATOM 881 N N . GLY A 1 107 ? -28.369 -22.013 -19.623 1.00 40.25 107 GLY A N 1
ATOM 882 C CA . GLY A 1 107 ? -28.816 -23.079 -20.505 1.00 40.25 107 GLY A CA 1
ATOM 883 C C . GLY A 1 107 ? -28.332 -24.431 -20.005 1.00 40.25 107 GLY A C 1
ATOM 884 O O . GLY A 1 107 ? -27.133 -24.612 -19.823 1.00 40.25 107 GLY A O 1
ATOM 885 N N . ALA A 1 108 ? -29.288 -25.347 -19.842 1.00 38.38 108 ALA A N 1
ATOM 886 C CA . ALA A 1 108 ? -29.162 -26.755 -19.463 1.00 38.38 108 ALA A CA 1
ATOM 887 C C . ALA A 1 108 ? -28.954 -27.060 -17.966 1.00 38.38 108 ALA A C 1
ATOM 889 O O . ALA A 1 108 ? -27.832 -27.220 -17.497 1.00 38.38 108 ALA A O 1
ATOM 890 N N . PHE A 1 109 ? -30.064 -27.208 -17.234 1.00 33.34 109 PHE A N 1
ATOM 891 C CA . PHE A 1 109 ? -30.541 -28.546 -16.842 1.00 33.34 109 PHE A CA 1
ATOM 892 C C . PHE A 1 109 ? -31.996 -28.436 -16.341 1.00 33.34 109 PHE A C 1
ATOM 894 O O . PHE A 1 109 ? -32.253 -28.116 -15.183 1.00 33.34 109 PHE A O 1
ATOM 901 N N . ILE A 1 110 ? -32.945 -28.596 -17.264 1.00 34.00 110 ILE A N 1
ATOM 902 C CA . ILE A 1 110 ? -34.231 -29.229 -16.970 1.00 34.00 110 ILE A CA 1
ATOM 903 C C . ILE A 1 110 ? -34.038 -30.649 -17.495 1.00 34.00 110 ILE A C 1
ATOM 905 O O . ILE A 1 110 ? -33.784 -30.796 -18.690 1.00 34.00 110 ILE A O 1
ATOM 909 N N . ASP A 1 111 ? -33.966 -31.593 -16.561 1.00 38.88 111 ASP A N 1
ATOM 910 C CA . ASP A 1 111 ? -34.543 -32.947 -16.548 1.00 38.88 111 ASP A CA 1
ATOM 911 C C . ASP A 1 111 ? -34.025 -33.669 -15.292 1.00 38.88 111 ASP A C 1
ATOM 913 O O . ASP A 1 111 ? -32.792 -33.859 -15.159 1.00 38.88 111 ASP A O 1
#

Secondary structure (DSSP, 8-state):
--SS-SEEEE-TTS-EEEES-HHHHHHHHHHHHHHHHHHHHTT-HHHHHHHTTHHHHHHHHHHHHHHHHHHHHHHHTT---------TTHHHHHHHHHHHTS---------